Protein AF-A0A259E598-F1 (afdb_monomer)

Nearest PDB structures (foldseek):
  7zc6-assembly1_A  TM=2.783E-01  e=5.294E+00  Clostridium tetanomorphum

Mean predicted aligned error: 8.61 Å

pLDDT: mean 82.18, std 19.39, range [32.94, 98.12]

Solvent-accessible surface area (backbone atoms only — not comparable to full-atom values): 8557 Å² total; per-residue (Å²): 136,84,76,88,67,79,48,36,56,55,50,35,39,77,70,67,75,40,53,71,67,38,49,50,39,35,54,53,54,28,55,48,52,53,46,55,53,47,52,52,51,46,51,69,58,39,77,78,47,92,80,84,88,77,90,65,62,72,70,55,48,54,54,52,51,56,47,52,23,50,50,52,12,48,55,50,47,64,67,46,37,58,67,76,35,72,77,47,64,66,64,56,45,45,36,36,47,62,67,40,40,43,67,74,57,47,23,64,77,70,74,41,56,64,71,56,55,52,46,46,43,48,58,54,32,68,47,42,61,59,34,38,52,53,22,46,57,51,53,50,51,54,49,52,53,54,58,57,65,75,74,114

Secondary structure (DSSP, 8-state):
----PPPHHHHHHHTTSS-HHHHHHHHHHHHHHHHHHHHHHHHHHHTTS--------HHHHHHHHHHHHHHHHHHHHHHHHHHHTTT--HHHHHHHHTS---HHHHHHHTT--HHHHHHHHHHHHHHHHHHHHHHHHHHHHHHHHHHHHTT-

Foldseek 3Di:
DDDPPPFQLSVCPVVVLADPLLSVLLQLLLVLVVVVVVVVVVVVVCVVPDDDDDDDDDVVVVVVLLSQLSNQLNVVLLVCLCVLLVNQDPVLLCCCRNVSDHLVVSCVVRVHDSVSSSSSSRSSSVCSVVSSVVSNVVSVVVVVVVVVVVVD

Radius of gyration: 18.37 Å; Cα contacts (8 Å, |Δi|>4): 110; chains: 1; bounding box: 44×38×52 Å

Structure (mmCIF, N/CA/C/O backbone):
data_AF-A0A259E598-F1
#
_entry.id   AF-A0A259E598-F1
#
loop_
_atom_site.group_PDB
_atom_site.id
_atom_site.type_symbol
_atom_site.label_atom_id
_atom_site.label_alt_id
_atom_site.label_comp_id
_atom_site.label_asym_id
_atom_site.label_entity_id
_atom_site.label_seq_id
_atom_site.pdbx_PDB_ins_code
_atom_site.Cartn_x
_atom_site.Cartn_y
_atom_site.Cartn_z
_atom_site.occupancy
_atom_site.B_iso_or_equiv
_atom_site.auth_seq_id
_atom_site.auth_comp_id
_atom_site.auth_asym_id
_atom_site.auth_atom_id
_atom_site.pdbx_PDB_model_num
ATOM 1 N N . MET A 1 1 ? -4.947 -26.530 2.147 1.00 36.28 1 MET A N 1
ATOM 2 C CA . MET A 1 1 ? -6.182 -25.872 1.657 1.00 36.28 1 MET A CA 1
ATOM 3 C C . MET A 1 1 ? -6.673 -24.888 2.714 1.00 36.28 1 MET A C 1
ATOM 5 O O . MET A 1 1 ? -7.163 -25.315 3.750 1.00 36.28 1 MET A O 1
ATOM 9 N N . ARG A 1 2 ? -6.465 -23.581 2.510 1.00 39.91 2 ARG A N 1
ATOM 10 C CA . ARG A 1 2 ? -6.867 -22.524 3.456 1.00 39.91 2 ARG A CA 1
ATOM 11 C C . ARG A 1 2 ? -8.311 -22.131 3.127 1.00 39.91 2 ARG A C 1
ATOM 13 O O . ARG A 1 2 ? -8.575 -21.611 2.049 1.00 39.91 2 ARG A O 1
ATOM 20 N N . GLY A 1 3 ? -9.253 -22.497 3.997 1.00 32.94 3 GLY A N 1
ATOM 21 C CA . GLY A 1 3 ? -10.685 -22.266 3.789 1.0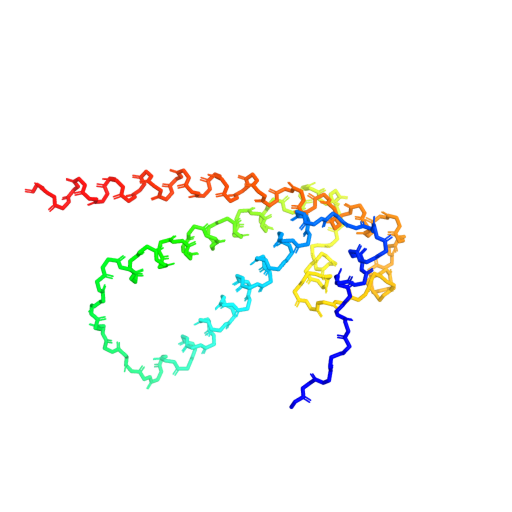0 32.94 3 GLY A CA 1
ATOM 22 C C . GLY A 1 3 ? -10.998 -20.786 3.553 1.00 32.94 3 GLY A C 1
ATOM 23 O O . GLY A 1 3 ? -10.470 -19.927 4.256 1.00 32.94 3 GLY A O 1
ATOM 24 N N . LYS A 1 4 ? -11.859 -20.523 2.561 1.00 39.47 4 LYS A N 1
ATOM 25 C CA . LYS A 1 4 ? -12.354 -19.219 2.082 1.00 39.47 4 LYS A CA 1
ATOM 26 C C . LYS A 1 4 ? -13.083 -18.405 3.170 1.00 39.47 4 LYS A C 1
ATOM 28 O O . LYS A 1 4 ? -14.270 -18.112 3.050 1.00 39.47 4 LYS A O 1
ATOM 33 N N . ARG A 1 5 ? -12.404 -18.003 4.245 1.00 44.59 5 ARG A N 1
ATOM 34 C CA . ARG A 1 5 ? -12.806 -16.793 4.971 1.00 44.59 5 ARG A CA 1
ATOM 35 C C . ARG A 1 5 ? -12.498 -15.627 4.038 1.00 44.59 5 ARG A C 1
ATOM 37 O O . ARG A 1 5 ? -11.352 -15.479 3.629 1.00 44.59 5 ARG A O 1
ATOM 44 N N . GLN A 1 6 ? -13.514 -14.847 3.668 1.00 61.78 6 GLN A N 1
ATOM 45 C CA . GLN A 1 6 ? -13.295 -13.584 2.963 1.00 61.78 6 GLN A CA 1
ATOM 46 C C . GLN A 1 6 ? -12.278 -12.751 3.750 1.00 61.78 6 GLN A C 1
ATOM 48 O O . GLN A 1 6 ? -12.430 -12.578 4.967 1.00 61.78 6 GLN A O 1
ATOM 53 N N . GLY A 1 7 ? -11.249 -12.277 3.048 1.00 81.62 7 GLY A N 1
ATOM 54 C CA . GLY A 1 7 ? -10.184 -11.467 3.624 1.00 81.62 7 GLY A CA 1
ATOM 55 C C . GLY A 1 7 ? -10.704 -10.216 4.332 1.00 81.62 7 GLY A C 1
ATOM 56 O O . GLY A 1 7 ? -11.849 -9.793 4.131 1.00 81.62 7 GLY A O 1
ATOM 57 N N . ALA A 1 8 ? -9.904 -9.627 5.217 1.00 88.81 8 ALA A N 1
ATOM 58 C CA . ALA A 1 8 ? -10.268 -8.378 5.883 1.00 88.81 8 ALA A CA 1
ATOM 59 C C . ALA A 1 8 ? -10.538 -7.251 4.873 1.00 88.81 8 ALA A C 1
ATOM 61 O O . ALA A 1 8 ? -11.543 -6.552 5.019 1.00 88.81 8 ALA A O 1
ATOM 62 N N . LEU A 1 9 ? -9.723 -7.137 3.821 1.00 90.94 9 LEU A N 1
ATOM 63 C CA . LEU A 1 9 ? -9.920 -6.169 2.735 1.00 90.94 9 LEU A CA 1
ATOM 64 C C . LEU A 1 9 ? -11.225 -6.410 1.965 1.00 90.94 9 LEU A C 1
ATOM 66 O O . LEU A 1 9 ? -11.989 -5.475 1.733 1.00 90.94 9 LEU A O 1
ATOM 70 N N . ALA A 1 10 ? -11.544 -7.669 1.652 1.00 90.00 10 ALA A N 1
ATOM 71 C CA . ALA A 1 10 ? -12.792 -8.020 0.971 1.00 90.00 10 ALA A CA 1
ATOM 72 C C . ALA A 1 10 ? -14.029 -7.627 1.799 1.00 90.00 10 ALA A C 1
ATOM 74 O O . ALA A 1 10 ? -15.021 -7.145 1.255 1.00 90.00 10 ALA A O 1
ATOM 75 N N . ARG A 1 11 ? -13.961 -7.771 3.129 1.00 91.38 11 ARG A N 1
ATOM 76 C CA . ARG A 1 11 ? -15.028 -7.319 4.038 1.00 91.38 11 ARG A CA 1
ATOM 77 C C . ARG A 1 11 ? -15.107 -5.797 4.138 1.00 91.38 11 ARG A C 1
ATOM 79 O O . ARG A 1 11 ? -16.205 -5.257 4.255 1.00 91.38 11 ARG A O 1
ATOM 86 N N . LEU A 1 12 ? -13.973 -5.096 4.081 1.00 92.00 12 LEU A N 1
ATOM 87 C CA . LEU A 1 12 ? -13.968 -3.633 4.024 1.00 92.00 12 LEU A CA 1
ATOM 88 C C . LEU A 1 12 ? -14.646 -3.137 2.747 1.00 92.00 12 LEU A C 1
ATOM 90 O O . LEU A 1 12 ? -15.530 -2.290 2.847 1.00 92.00 12 LEU A O 1
ATOM 94 N N . TYR A 1 13 ? -14.332 -3.728 1.595 1.00 94.31 13 TYR A N 1
ATOM 95 C CA . TYR A 1 13 ? -15.009 -3.423 0.335 1.00 94.31 13 TYR A CA 1
ATOM 96 C C . TYR A 1 13 ? -16.509 -3.739 0.395 1.00 94.31 13 TYR A C 1
ATOM 98 O O . TYR A 1 13 ? -17.332 -2.871 0.119 1.00 94.31 13 TYR A O 1
ATOM 106 N N . ALA A 1 14 ? -16.886 -4.935 0.859 1.00 93.75 14 ALA A N 1
ATOM 107 C CA . ALA A 1 14 ? -18.292 -5.333 0.970 1.00 93.75 14 ALA A CA 1
ATOM 108 C C . ALA A 1 14 ? -19.114 -4.418 1.899 1.00 93.75 14 ALA A C 1
ATOM 110 O O . ALA A 1 14 ? -20.319 -4.278 1.720 1.00 93.75 14 ALA A O 1
ATOM 111 N N . SER A 1 15 ? -18.470 -3.785 2.885 1.00 92.94 15 SER A N 1
ATOM 112 C CA . SER A 1 15 ? -19.107 -2.804 3.776 1.00 92.94 15 SER A CA 1
ATOM 113 C C . SER A 1 15 ? -19.089 -1.361 3.251 1.00 92.94 15 SER A C 1
ATOM 115 O O . SER A 1 15 ? -19.579 -0.470 3.943 1.00 92.94 15 SER A O 1
ATOM 117 N N . GLY A 1 16 ? -18.507 -1.109 2.073 1.00 93.38 16 GLY A N 1
ATOM 118 C CA . GLY A 1 16 ? -18.330 0.231 1.502 1.00 93.38 16 GLY A CA 1
ATOM 119 C C . GLY A 1 16 ? -17.279 1.085 2.219 1.00 93.38 16 GLY A C 1
ATOM 120 O O . GLY A 1 16 ? -17.270 2.303 2.078 1.00 93.38 16 GLY A O 1
ATOM 121 N N . ALA A 1 17 ? -16.408 0.472 3.027 1.00 92.69 17 ALA A N 1
ATOM 122 C CA . ALA A 1 17 ? -15.363 1.184 3.759 1.00 92.69 17 ALA A CA 1
ATOM 123 C C . ALA A 1 17 ? -14.154 1.554 2.888 1.00 92.69 17 ALA A C 1
ATOM 125 O O . ALA A 1 17 ? -13.395 2.434 3.285 1.00 92.69 17 ALA A O 1
ATOM 126 N N . ILE A 1 18 ? -13.977 0.858 1.762 1.00 95.44 18 ILE A N 1
ATOM 127 C CA . ILE A 1 18 ? -12.999 1.155 0.712 1.00 95.44 18 ILE A CA 1
ATOM 128 C C . ILE A 1 18 ? -13.672 1.004 -0.657 1.00 95.44 18 ILE A C 1
ATOM 130 O O . ILE A 1 18 ? -14.613 0.214 -0.792 1.00 95.44 18 ILE A O 1
ATOM 134 N N . SER A 1 19 ? -13.200 1.746 -1.658 1.00 97.31 19 SER A N 1
ATOM 135 C CA . SER A 1 19 ? -13.687 1.653 -3.039 1.00 97.31 19 SER A CA 1
ATOM 136 C C . SER A 1 19 ? -13.120 0.431 -3.781 1.00 97.31 19 SER A C 1
ATOM 138 O O . SER A 1 19 ? -12.259 -0.288 -3.264 1.00 97.31 19 SER A O 1
ATOM 140 N N . ILE A 1 20 ? -13.603 0.176 -5.002 1.00 95.75 20 ILE A N 1
ATOM 141 C CA . ILE A 1 20 ? -13.071 -0.905 -5.846 1.00 95.75 20 ILE A CA 1
ATOM 142 C C . ILE A 1 20 ? -11.648 -0.592 -6.326 1.00 95.75 20 ILE A C 1
ATOM 144 O O . ILE A 1 20 ? -10.810 -1.487 -6.382 1.00 95.75 20 ILE A O 1
ATOM 148 N N . GLU A 1 21 ? -11.351 0.678 -6.594 1.00 97.12 21 GLU A N 1
ATOM 149 C CA . GLU A 1 21 ? -10.023 1.167 -6.967 1.00 97.12 21 GLU A CA 1
ATOM 150 C C . GLU A 1 21 ? -9.039 0.966 -5.812 1.00 97.12 21 GLU A C 1
ATOM 152 O O . GLU A 1 21 ? -7.951 0.428 -6.007 1.00 97.12 21 GLU A O 1
ATOM 157 N N . GLN A 1 22 ? -9.457 1.305 -4.588 1.00 97.50 22 GLN A N 1
ATOM 158 C CA . GLN A 1 22 ? -8.671 1.075 -3.376 1.00 97.50 22 GLN A CA 1
ATOM 159 C C . GLN A 1 22 ? -8.445 -0.420 -3.111 1.00 97.50 22 GLN A C 1
ATOM 161 O O . GLN A 1 22 ? -7.346 -0.817 -2.725 1.00 97.50 22 GLN A O 1
ATOM 166 N N . LEU A 1 23 ? -9.453 -1.271 -3.341 1.00 96.38 23 LEU A N 1
ATOM 167 C CA . LEU A 1 23 ? -9.280 -2.722 -3.255 1.00 96.38 23 LEU A CA 1
ATOM 168 C C . LEU A 1 23 ? -8.279 -3.228 -4.306 1.00 96.38 23 LEU A C 1
ATOM 170 O O . LEU A 1 23 ? -7.417 -4.038 -3.974 1.00 96.38 23 LEU A O 1
ATOM 174 N N . GLY A 1 24 ? -8.365 -2.739 -5.545 1.00 94.75 24 GLY A N 1
ATOM 175 C CA . GLY A 1 24 ? -7.417 -3.059 -6.613 1.00 94.75 24 GLY A CA 1
ATOM 176 C C . GLY A 1 24 ? -5.983 -2.680 -6.244 1.00 94.75 24 GLY A C 1
ATOM 177 O O . GLY A 1 24 ? -5.094 -3.526 -6.314 1.00 94.75 24 GLY A O 1
ATOM 178 N N . ALA A 1 25 ? -5.780 -1.455 -5.750 1.00 96.75 25 ALA A N 1
ATOM 179 C CA . ALA A 1 25 ? -4.488 -0.985 -5.256 1.00 96.75 25 ALA A CA 1
ATOM 180 C C . ALA A 1 25 ? -3.946 -1.873 -4.125 1.00 96.75 25 ALA A C 1
ATOM 182 O O . ALA A 1 25 ? -2.779 -2.257 -4.139 1.00 96.75 25 ALA A O 1
ATOM 183 N N . ALA A 1 26 ? -4.796 -2.260 -3.168 1.00 96.50 26 ALA A N 1
ATOM 184 C CA . ALA A 1 26 ? -4.388 -3.120 -2.061 1.00 96.50 26 ALA A CA 1
ATOM 185 C C . ALA A 1 26 ? -3.906 -4.497 -2.548 1.00 96.50 26 ALA A C 1
ATOM 187 O O . ALA A 1 26 ? -2.874 -4.986 -2.088 1.00 96.50 26 ALA A O 1
ATOM 188 N N . LEU A 1 27 ? -4.629 -5.109 -3.492 1.00 95.06 27 LEU A N 1
ATOM 189 C CA . LEU A 1 27 ? -4.262 -6.402 -4.074 1.00 95.06 27 LEU A CA 1
ATOM 190 C C . LEU A 1 27 ? -2.967 -6.316 -4.888 1.00 95.06 27 LEU A C 1
ATOM 192 O O . LEU A 1 27 ? -2.128 -7.211 -4.794 1.00 95.06 27 LEU A O 1
ATOM 196 N N . GLU A 1 28 ? -2.782 -5.239 -5.652 1.00 95.12 28 GLU A N 1
ATOM 197 C CA . GLU A 1 28 ? -1.560 -5.016 -6.423 1.00 95.12 28 GLU A CA 1
ATOM 198 C C . GLU A 1 28 ? -0.344 -4.839 -5.504 1.00 95.12 28 GLU A C 1
ATOM 200 O O . GLU A 1 28 ? 0.660 -5.530 -5.679 1.00 95.12 28 GLU A O 1
ATOM 205 N N . ILE A 1 29 ? -0.454 -3.999 -4.468 1.00 95.50 29 ILE A N 1
ATOM 206 C CA . ILE A 1 29 ? 0.607 -3.801 -3.469 1.00 95.50 29 ILE A CA 1
ATOM 207 C C . ILE A 1 29 ? 0.942 -5.122 -2.769 1.00 95.50 29 ILE A C 1
ATOM 209 O O . ILE A 1 29 ? 2.118 -5.467 -2.647 1.00 95.50 29 ILE A O 1
ATOM 213 N N . ALA A 1 30 ? -0.067 -5.881 -2.327 1.00 94.06 30 ALA A N 1
ATOM 214 C CA . ALA A 1 30 ? 0.149 -7.167 -1.667 1.00 94.06 30 ALA A CA 1
ATOM 215 C C . ALA A 1 30 ? 0.906 -8.152 -2.577 1.00 94.06 30 ALA A C 1
ATOM 217 O O . ALA A 1 30 ? 1.873 -8.771 -2.134 1.00 94.06 30 ALA A O 1
ATOM 218 N N . ALA A 1 31 ? 0.540 -8.226 -3.861 1.00 91.50 31 ALA A N 1
ATOM 219 C CA . ALA A 1 31 ? 1.215 -9.074 -4.842 1.00 91.50 31 ALA A CA 1
ATOM 220 C C . ALA A 1 31 ? 2.666 -8.639 -5.119 1.00 91.50 31 ALA A C 1
ATOM 222 O O . ALA A 1 31 ? 3.524 -9.476 -5.404 1.00 91.50 31 ALA A O 1
ATOM 223 N N . VAL A 1 32 ? 2.973 -7.339 -5.059 1.00 93.25 32 VAL A N 1
ATOM 224 C CA . VAL A 1 32 ? 4.357 -6.845 -5.166 1.00 93.25 32 VAL A CA 1
ATOM 225 C C . VAL A 1 32 ? 5.174 -7.253 -3.945 1.00 93.25 32 VAL A C 1
ATOM 227 O O . VAL A 1 32 ? 6.280 -7.764 -4.101 1.00 93.25 32 VAL A O 1
ATOM 230 N N . VAL A 1 33 ? 4.625 -7.087 -2.739 1.00 90.81 33 VAL A N 1
ATOM 231 C CA . VAL A 1 33 ? 5.316 -7.447 -1.492 1.00 90.81 33 VAL A CA 1
ATOM 232 C C . VAL A 1 33 ? 5.586 -8.944 -1.404 1.00 90.81 33 VAL A C 1
ATOM 234 O O . VAL A 1 33 ? 6.698 -9.335 -1.052 1.00 90.81 33 VAL A O 1
ATOM 237 N N . GLU A 1 34 ? 4.598 -9.776 -1.742 1.00 88.19 34 GLU A N 1
ATOM 238 C CA . GLU A 1 34 ? 4.758 -11.232 -1.772 1.00 88.19 34 GLU A CA 1
ATOM 239 C C . GLU A 1 34 ? 5.906 -11.639 -2.699 1.00 88.19 34 GLU A C 1
ATOM 241 O O . GLU A 1 34 ? 6.760 -12.431 -2.303 1.00 88.19 34 GLU A O 1
ATOM 246 N N . ARG A 1 35 ? 5.986 -11.028 -3.887 1.00 86.19 35 ARG A N 1
ATOM 247 C CA . ARG A 1 35 ? 7.047 -11.320 -4.854 1.00 86.19 35 ARG A CA 1
ATOM 248 C C . ARG A 1 35 ? 8.422 -10.842 -4.399 1.00 86.19 35 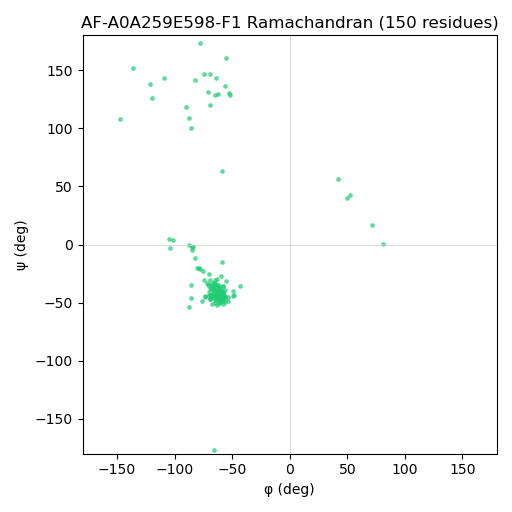ARG A C 1
ATOM 250 O O . ARG A 1 35 ? 9.382 -11.594 -4.486 1.00 86.19 35 ARG A O 1
ATOM 257 N N . ILE A 1 36 ? 8.535 -9.625 -3.862 1.00 85.56 36 ILE A N 1
ATOM 258 C CA . ILE A 1 36 ? 9.808 -9.148 -3.293 1.00 85.56 36 ILE A CA 1
ATOM 259 C C . ILE A 1 36 ? 10.266 -10.106 -2.180 1.00 85.56 36 ILE A C 1
ATOM 261 O O . ILE A 1 36 ? 11.440 -10.468 -2.111 1.00 85.56 36 ILE A O 1
ATOM 265 N N . GLY A 1 37 ? 9.339 -10.566 -1.333 1.00 78.69 37 GLY A N 1
ATOM 266 C CA . GLY A 1 37 ? 9.617 -11.567 -0.304 1.00 78.69 37 GLY A CA 1
ATOM 267 C C . GLY A 1 37 ? 10.058 -12.918 -0.878 1.00 78.69 37 GLY A C 1
ATOM 268 O O . GLY A 1 37 ? 11.023 -13.505 -0.376 1.00 78.69 37 GLY A O 1
ATOM 269 N N . SER A 1 38 ? 9.406 -13.402 -1.942 1.00 72.94 38 SER A N 1
ATOM 270 C CA . SER A 1 38 ? 9.797 -14.644 -2.615 1.00 72.94 38 SER A CA 1
ATOM 271 C C . SER A 1 38 ? 11.155 -14.523 -3.291 1.00 72.94 38 SER A C 1
ATOM 273 O O . SER A 1 38 ? 11.960 -15.429 -3.145 1.00 72.94 38 SER A O 1
ATOM 275 N N . ASP A 1 39 ? 11.457 -13.408 -3.953 1.00 64.75 39 ASP A N 1
ATOM 276 C CA . ASP A 1 39 ? 12.728 -13.185 -4.648 1.00 64.75 39 ASP A CA 1
ATOM 277 C C . ASP A 1 39 ? 13.894 -13.062 -3.675 1.00 64.75 39 ASP A C 1
ATOM 279 O O . ASP A 1 39 ? 14.972 -13.591 -3.934 1.00 64.75 39 ASP A O 1
ATOM 283 N N . VAL A 1 40 ? 13.694 -12.408 -2.527 1.00 58.66 40 VAL A N 1
ATOM 284 C CA . VAL A 1 40 ? 14.692 -12.396 -1.449 1.00 58.66 40 VAL A CA 1
ATOM 285 C C . VAL A 1 40 ? 14.899 -13.810 -0.917 1.00 58.66 40 VAL A C 1
ATOM 287 O O . VAL A 1 40 ? 16.042 -14.235 -0.781 1.00 58.66 40 VAL A O 1
ATOM 290 N N . THR A 1 41 ? 13.820 -14.566 -0.694 1.00 52.09 41 THR A N 1
ATOM 291 C CA . THR A 1 41 ? 13.903 -15.962 -0.238 1.00 52.09 41 THR A CA 1
ATOM 292 C C . THR A 1 41 ? 14.637 -16.837 -1.260 1.00 52.09 41 THR A C 1
ATOM 294 O O . THR A 1 41 ? 15.570 -17.555 -0.905 1.00 52.09 41 THR A O 1
ATOM 297 N N . VAL A 1 42 ? 14.299 -16.726 -2.546 1.00 55.22 42 VAL A N 1
ATOM 298 C CA . VAL A 1 42 ? 14.974 -17.431 -3.639 1.00 55.22 42 VAL A CA 1
ATOM 299 C C . VAL A 1 42 ? 16.427 -16.996 -3.722 1.00 55.22 42 VAL A C 1
ATOM 301 O O . VAL A 1 42 ? 17.270 -17.866 -3.741 1.00 55.22 42 VAL A O 1
ATOM 304 N N . ARG A 1 43 ? 16.777 -15.705 -3.670 1.00 43.62 43 ARG A N 1
ATOM 305 C CA . ARG A 1 43 ? 18.183 -15.254 -3.665 1.00 43.62 43 ARG A CA 1
ATOM 306 C C . ARG A 1 43 ? 18.962 -15.787 -2.464 1.00 43.62 43 ARG A C 1
ATOM 308 O O . ARG A 1 43 ? 20.104 -16.198 -2.635 1.00 43.62 43 ARG A O 1
ATOM 315 N N . THR A 1 44 ? 18.356 -15.834 -1.275 1.00 47.44 44 THR A N 1
ATOM 316 C CA . THR A 1 44 ? 18.993 -16.450 -0.099 1.00 47.44 44 THR A CA 1
ATOM 317 C C . THR A 1 44 ? 19.218 -17.952 -0.266 1.00 47.44 44 THR A C 1
ATOM 319 O O . THR A 1 44 ? 20.206 -18.463 0.245 1.00 47.44 44 THR A O 1
ATOM 322 N N . VAL A 1 45 ? 18.359 -18.643 -1.022 1.00 46.09 45 VAL A N 1
ATOM 323 C CA . VAL A 1 45 ? 18.474 -20.082 -1.325 1.00 46.09 45 VAL A CA 1
ATOM 324 C C . VAL A 1 45 ? 19.382 -20.346 -2.546 1.00 46.09 45 VAL A C 1
ATOM 326 O O . VAL A 1 45 ? 20.142 -21.305 -2.568 1.00 46.09 45 VAL A O 1
ATOM 329 N N . SER A 1 46 ? 19.373 -19.469 -3.552 1.00 45.81 46 SER A N 1
ATOM 330 C CA . SER A 1 46 ? 20.128 -19.540 -4.812 1.00 45.81 46 SER A CA 1
ATOM 331 C C . SER A 1 46 ? 21.568 -19.051 -4.686 1.00 45.81 46 SER A C 1
ATOM 333 O O . SER A 1 46 ? 22.372 -19.330 -5.572 1.00 45.81 46 SER A O 1
ATOM 335 N N . LEU A 1 47 ? 21.948 -18.405 -3.578 1.00 46.38 47 LEU A N 1
ATOM 336 C CA . LEU A 1 47 ? 23.363 -18.248 -3.221 1.00 46.38 47 LEU A CA 1
ATOM 337 C C . LEU A 1 47 ? 24.080 -19.610 -3.061 1.00 46.38 47 LEU A C 1
ATOM 339 O O . LEU A 1 47 ? 25.305 -19.642 -3.135 1.00 46.38 47 LEU A O 1
ATOM 343 N N . GLU A 1 48 ? 23.347 -20.730 -2.952 1.00 41.44 48 GLU A N 1
ATOM 344 C CA . GLU A 1 48 ? 23.892 -22.097 -3.018 1.00 41.44 48 GLU A CA 1
ATOM 345 C C . GLU A 1 48 ? 23.634 -22.828 -4.350 1.00 41.44 48 GLU A C 1
ATOM 347 O O . GLU A 1 48 ? 24.106 -23.949 -4.540 1.00 41.44 48 GLU A O 1
ATOM 352 N N . THR A 1 49 ? 22.908 -22.260 -5.318 1.00 39.50 49 THR A N 1
ATOM 353 C CA . THR A 1 49 ? 22.584 -22.987 -6.561 1.00 39.50 49 THR A CA 1
ATOM 354 C C . THR A 1 49 ? 22.499 -22.045 -7.759 1.00 39.50 49 THR A C 1
ATOM 356 O O . THR A 1 49 ? 21.560 -21.264 -7.898 1.00 39.50 49 THR A O 1
ATOM 359 N N . ARG A 1 50 ? 23.510 -22.132 -8.638 1.00 46.81 50 ARG A N 1
ATOM 360 C CA . ARG A 1 50 ? 23.604 -21.403 -9.914 1.00 46.81 50 ARG A CA 1
ATOM 361 C C . ARG A 1 50 ? 22.341 -21.615 -10.753 1.00 46.81 50 ARG A C 1
ATOM 363 O O . ARG A 1 50 ? 21.971 -22.761 -10.992 1.00 46.81 50 ARG A O 1
ATOM 370 N N . VAL A 1 51 ? 21.748 -20.534 -11.260 1.00 43.03 51 VAL A N 1
ATOM 371 C CA . VAL A 1 51 ? 20.672 -20.608 -12.258 1.00 43.03 51 VAL A CA 1
ATOM 372 C C . VAL A 1 51 ? 21.089 -19.887 -13.534 1.00 43.03 51 VAL A C 1
ATOM 374 O O . VAL A 1 51 ? 21.522 -18.736 -13.519 1.00 43.03 51 VAL A O 1
ATOM 377 N N . ASP A 1 52 ? 20.970 -20.657 -14.609 1.00 41.84 52 ASP A N 1
ATOM 378 C CA . ASP A 1 52 ? 21.252 -20.383 -16.010 1.00 41.84 52 ASP A CA 1
ATOM 379 C C . ASP A 1 52 ? 20.209 -19.409 -16.591 1.00 41.84 52 ASP A C 1
ATOM 381 O O . ASP A 1 52 ? 19.003 -19.591 -16.398 1.00 41.84 52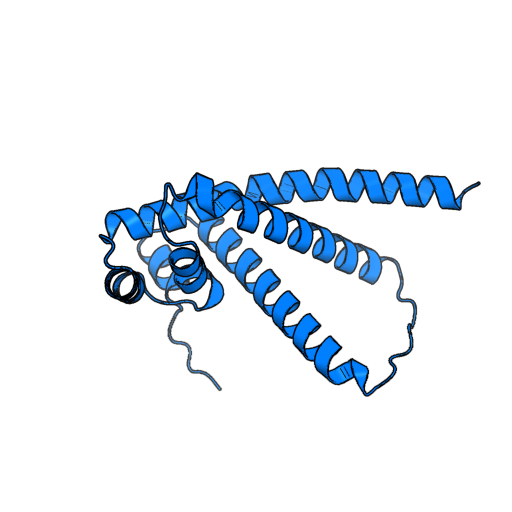 ASP A O 1
ATOM 385 N N . GLN A 1 53 ? 20.653 -18.359 -17.283 1.00 41.62 53 GLN A N 1
ATOM 386 C CA . GLN A 1 53 ? 19.761 -17.383 -17.916 1.00 41.62 53 GLN A CA 1
ATOM 387 C C . GLN A 1 53 ? 19.361 -17.880 -19.309 1.00 41.62 53 GLN A C 1
ATOM 389 O O . GLN A 1 53 ? 20.106 -17.727 -20.272 1.00 41.62 53 GLN A O 1
ATOM 394 N N . SER A 1 54 ? 18.160 -18.447 -19.432 1.00 39.69 54 SER A N 1
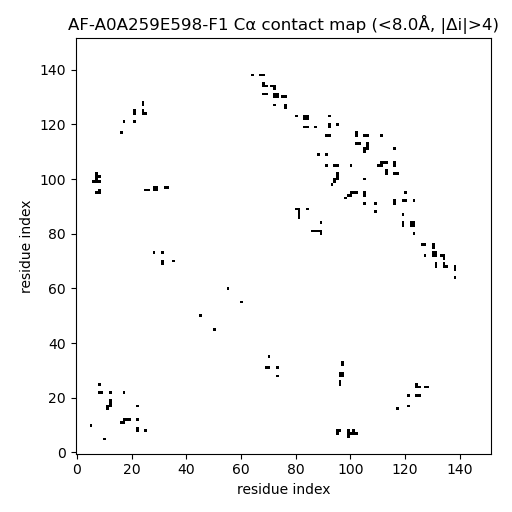ATOM 395 C CA . SER A 1 54 ? 17.536 -18.685 -20.738 1.00 39.69 54 SER A CA 1
ATOM 396 C C . SER A 1 54 ? 16.687 -17.478 -21.143 1.00 39.69 54 SER A C 1
ATOM 398 O O . SER A 1 54 ? 15.733 -17.116 -20.457 1.00 39.69 54 SER A O 1
ATOM 400 N N . MET A 1 55 ? 17.059 -16.851 -22.261 1.00 45.16 55 MET A N 1
ATOM 401 C CA . MET A 1 55 ? 16.340 -15.742 -22.894 1.00 45.16 55 MET A CA 1
ATOM 402 C C . MET A 1 55 ? 14.931 -16.163 -23.337 1.00 45.16 55 MET A C 1
ATOM 404 O O . MET A 1 55 ? 14.772 -17.161 -24.036 1.00 45.16 55 MET A O 1
ATOM 408 N N . CYS A 1 56 ? 13.915 -15.378 -22.968 1.00 42.75 56 CYS A N 1
ATOM 409 C CA . CYS A 1 56 ? 12.522 -15.568 -23.380 1.00 42.75 56 CYS A CA 1
ATOM 410 C C . CYS A 1 56 ? 12.027 -14.311 -24.120 1.00 42.75 56 CYS A C 1
ATOM 412 O O . CYS A 1 56 ? 12.368 -13.199 -23.722 1.00 42.75 56 CYS A O 1
ATOM 414 N N . GLY A 1 57 ? 11.281 -14.506 -25.215 1.00 49.59 57 GLY A N 1
ATOM 415 C CA . GLY A 1 57 ? 10.877 -13.466 -26.174 1.00 49.59 57 GLY A CA 1
ATOM 416 C C . GLY A 1 57 ? 9.922 -12.390 -25.637 1.00 49.59 57 GLY A C 1
ATOM 417 O O . GLY A 1 57 ? 9.553 -12.392 -24.464 1.00 49.59 57 GLY A O 1
ATOM 418 N N . ASP A 1 58 ? 9.502 -11.486 -26.530 1.00 57.50 58 ASP A N 1
ATOM 419 C CA . ASP A 1 58 ? 8.839 -10.195 -26.253 1.00 57.50 58 ASP A CA 1
ATOM 420 C C . ASP A 1 58 ? 7.741 -10.212 -25.171 1.00 57.50 58 ASP A C 1
ATOM 422 O O . ASP A 1 58 ? 7.634 -9.274 -24.383 1.00 57.50 58 ASP A O 1
ATOM 426 N N . GLY A 1 59 ? 6.948 -11.284 -25.065 1.00 59.09 59 GLY A N 1
ATOM 427 C CA . GLY A 1 59 ? 5.928 -11.419 -24.016 1.00 59.09 59 GLY A CA 1
ATOM 428 C C . GLY A 1 59 ? 6.500 -11.466 -22.592 1.00 59.09 59 GLY A C 1
ATOM 429 O O . GLY A 1 59 ? 5.984 -10.793 -21.701 1.00 59.09 59 GLY A O 1
ATOM 430 N N . GLY A 1 60 ? 7.602 -12.195 -22.385 1.00 67.31 60 GLY A N 1
ATOM 431 C CA . GLY A 1 60 ? 8.296 -12.247 -21.095 1.00 67.31 60 GLY A CA 1
ATOM 432 C C . GLY A 1 60 ? 8.990 -10.926 -20.757 1.00 67.31 60 GLY A C 1
ATOM 433 O O . GLY A 1 60 ? 9.056 -10.543 -19.591 1.00 67.31 60 GLY A O 1
ATOM 434 N N . PHE A 1 61 ? 9.437 -10.187 -21.777 1.00 68.31 61 PHE A N 1
ATOM 435 C CA . PHE A 1 61 ? 10.018 -8.858 -21.602 1.00 68.31 61 PHE A CA 1
ATOM 436 C C . PHE A 1 61 ? 8.992 -7.846 -21.068 1.00 68.31 61 PHE A C 1
ATOM 438 O O . PHE A 1 61 ? 9.262 -7.186 -20.066 1.00 68.31 61 PHE A O 1
ATOM 445 N N . PHE A 1 62 ? 7.800 -7.742 -21.670 1.00 71.00 62 PHE A N 1
ATOM 446 C CA . PHE A 1 62 ? 6.775 -6.800 -21.197 1.00 71.00 62 PHE A CA 1
ATOM 447 C C . PHE A 1 62 ? 6.216 -7.165 -19.817 1.00 71.00 62 PHE A C 1
ATOM 449 O O . PHE A 1 62 ? 5.918 -6.271 -19.020 1.00 71.00 62 PHE A O 1
ATOM 456 N N . GLU A 1 63 ? 6.101 -8.458 -19.506 1.00 73.81 63 GLU A N 1
ATOM 457 C CA . GLU A 1 63 ? 5.710 -8.919 -18.172 1.00 73.81 63 GLU A CA 1
ATOM 458 C C . GLU A 1 63 ? 6.765 -8.546 -17.117 1.00 73.81 63 GLU A C 1
ATOM 460 O O . GLU A 1 63 ? 6.420 -7.981 -16.074 1.00 73.81 63 GLU A O 1
ATOM 465 N N . ALA A 1 64 ? 8.050 -8.767 -17.419 1.00 80.00 64 ALA A N 1
ATOM 466 C CA . ALA A 1 64 ? 9.162 -8.355 -16.564 1.00 80.00 64 ALA A CA 1
ATOM 467 C C . ALA A 1 64 ? 9.219 -6.828 -16.392 1.00 80.00 64 ALA A C 1
ATOM 469 O O . ALA A 1 64 ? 9.392 -6.334 -15.280 1.00 80.00 64 ALA A O 1
ATOM 470 N N . LEU A 1 65 ? 8.999 -6.061 -17.461 1.00 83.25 65 LEU A N 1
ATOM 471 C CA . LEU A 1 65 ? 8.987 -4.600 -17.416 1.00 83.25 65 LEU A CA 1
ATOM 472 C C . LEU A 1 65 ? 7.832 -4.060 -16.563 1.00 83.25 65 LEU A C 1
ATOM 474 O O . LEU A 1 65 ? 8.024 -3.181 -15.721 1.00 83.25 65 LEU A O 1
ATOM 478 N N . GLY A 1 66 ? 6.633 -4.624 -16.733 1.00 84.75 66 GLY A N 1
ATOM 479 C CA . GLY A 1 66 ? 5.486 -4.330 -15.877 1.00 84.75 66 GLY A CA 1
ATOM 480 C C . GLY A 1 66 ? 5.774 -4.641 -14.408 1.00 84.75 66 GLY A C 1
ATOM 481 O O . GLY A 1 66 ? 5.343 -3.900 -13.524 1.00 84.75 66 GLY A O 1
ATOM 482 N N . GLN A 1 67 ? 6.547 -5.694 -14.141 1.00 88.06 67 GLN A N 1
ATOM 483 C CA . GLN A 1 67 ? 6.954 -6.051 -12.791 1.00 88.06 67 GLN A CA 1
ATOM 484 C C . GLN A 1 67 ? 7.940 -5.049 -12.179 1.00 88.06 67 GLN A C 1
ATOM 486 O O . GLN A 1 67 ? 7.706 -4.572 -11.067 1.00 88.06 67 GLN A O 1
ATOM 491 N N . VAL A 1 68 ? 8.975 -4.664 -12.925 1.00 88.25 68 VAL A N 1
ATOM 492 C CA . VAL A 1 68 ? 9.950 -3.649 -12.496 1.00 88.25 68 VAL A CA 1
ATOM 493 C C . VAL A 1 68 ? 9.254 -2.327 -12.168 1.00 88.25 68 VAL A C 1
ATOM 495 O O . VAL A 1 68 ? 9.503 -1.747 -11.112 1.00 88.25 68 VAL A O 1
ATOM 498 N N . ARG A 1 69 ? 8.317 -1.875 -13.012 1.00 91.31 69 ARG A N 1
ATOM 499 C CA . ARG A 1 69 ? 7.525 -0.658 -12.752 1.00 91.31 69 ARG A CA 1
ATOM 500 C C . ARG A 1 69 ? 6.790 -0.726 -11.413 1.00 91.31 69 ARG A C 1
ATOM 502 O O . ARG A 1 69 ? 6.844 0.227 -10.639 1.00 91.31 69 ARG A O 1
ATOM 509 N N . ARG A 1 70 ? 6.140 -1.853 -11.107 1.00 93.00 70 ARG A N 1
ATOM 510 C CA . ARG A 1 70 ? 5.428 -2.037 -9.833 1.00 93.00 70 ARG A CA 1
ATOM 511 C C . ARG A 1 70 ? 6.367 -2.073 -8.625 1.00 93.00 70 ARG A C 1
ATOM 513 O O . ARG A 1 70 ? 6.005 -1.562 -7.570 1.00 93.00 70 ARG A O 1
ATOM 520 N N . GLU A 1 71 ? 7.564 -2.640 -8.755 1.00 92.44 71 GLU A N 1
ATOM 521 C CA . GLU A 1 71 ? 8.573 -2.634 -7.683 1.00 92.44 71 GLU A CA 1
ATOM 522 C C . GLU A 1 71 ? 9.112 -1.231 -7.403 1.00 92.44 71 GLU A C 1
ATOM 524 O O . GLU A 1 71 ? 9.180 -0.820 -6.242 1.00 92.44 71 GLU A O 1
ATOM 529 N N . VAL A 1 72 ? 9.428 -0.469 -8.455 1.00 93.12 72 VAL A N 1
ATOM 530 C CA . VAL A 1 72 ? 9.837 0.939 -8.340 1.00 93.12 72 VAL A CA 1
ATOM 531 C C . VAL A 1 72 ? 8.724 1.761 -7.687 1.00 93.12 72 VAL A C 1
ATOM 533 O O . VAL A 1 72 ? 8.980 2.501 -6.732 1.00 93.12 72 VAL A O 1
ATOM 536 N N . ALA A 1 73 ? 7.480 1.584 -8.143 1.00 96.62 73 ALA A N 1
ATOM 537 C CA . ALA A 1 73 ? 6.308 2.227 -7.557 1.00 96.62 73 ALA A CA 1
ATOM 538 C C . ALA A 1 73 ? 6.152 1.878 -6.072 1.00 96.62 73 ALA A C 1
ATOM 540 O O . ALA A 1 73 ? 5.972 2.774 -5.248 1.00 96.62 73 ALA A O 1
ATOM 541 N N . TYR A 1 74 ? 6.290 0.599 -5.706 1.00 96.56 74 TYR A N 1
ATOM 542 C CA . TYR A 1 74 ? 6.233 0.148 -4.315 1.00 96.56 74 TYR A CA 1
ATOM 543 C C . TYR A 1 74 ? 7.329 0.775 -3.459 1.00 96.56 74 TYR A C 1
ATOM 545 O O . TYR A 1 74 ? 7.025 1.272 -2.377 1.00 96.56 74 TYR A O 1
ATOM 553 N N . GLY A 1 75 ? 8.574 0.821 -3.938 1.00 95.19 75 GLY A N 1
ATOM 554 C CA . GLY A 1 75 ? 9.672 1.473 -3.223 1.00 95.19 75 GLY A CA 1
ATOM 555 C C . GLY A 1 75 ? 9.372 2.944 -2.916 1.00 95.19 75 GLY A C 1
ATOM 556 O O . GLY A 1 75 ? 9.536 3.387 -1.777 1.00 95.19 75 GLY A O 1
ATOM 557 N N . ARG A 1 76 ? 8.854 3.685 -3.903 1.00 96.62 76 ARG A N 1
ATOM 558 C CA . ARG A 1 76 ? 8.481 5.105 -3.763 1.00 96.62 76 ARG A CA 1
ATOM 559 C C . ARG A 1 76 ? 7.304 5.320 -2.839 1.00 96.62 76 ARG A C 1
ATOM 561 O O . ARG A 1 76 ? 7.400 6.105 -1.899 1.00 96.62 76 ARG A O 1
ATOM 568 N N . TRP A 1 77 ? 6.224 4.586 -3.077 1.00 97.75 77 TRP A N 1
ATOM 569 C CA . TRP A 1 77 ? 5.044 4.602 -2.228 1.00 97.75 77 TRP A CA 1
ATOM 570 C C . TRP A 1 77 ? 5.436 4.320 -0.777 1.00 97.75 77 TRP A C 1
ATOM 572 O O . TRP A 1 77 ? 5.118 5.094 0.123 1.00 97.75 77 TRP A O 1
ATOM 582 N N . ARG A 1 78 ? 6.241 3.277 -0.543 1.00 96.75 78 ARG A N 1
ATOM 583 C CA . ARG A 1 78 ? 6.697 2.875 0.790 1.00 96.75 78 ARG A CA 1
ATOM 584 C C . ARG A 1 78 ? 7.543 3.941 1.486 1.00 96.75 78 ARG A C 1
ATOM 586 O O . ARG A 1 78 ? 7.452 4.044 2.715 1.00 96.75 78 ARG A O 1
ATOM 593 N N . ALA A 1 79 ? 8.343 4.685 0.724 1.00 96.38 79 ALA A N 1
ATOM 594 C CA . ALA A 1 79 ? 9.160 5.796 1.203 1.00 96.38 79 ALA A CA 1
ATOM 595 C C . ALA A 1 79 ? 8.336 7.060 1.501 1.00 96.38 79 ALA A C 1
ATOM 597 O O . ALA A 1 79 ? 8.695 7.792 2.415 1.00 96.38 79 ALA A O 1
ATOM 598 N N . ALA A 1 80 ? 7.225 7.284 0.793 1.00 96.50 80 ALA A N 1
ATOM 599 C CA . ALA A 1 80 ? 6.320 8.417 1.008 1.00 96.50 80 ALA A CA 1
ATOM 600 C C . ALA A 1 80 ? 5.345 8.213 2.184 1.00 96.50 80 ALA A C 1
ATOM 602 O O . ALA A 1 80 ? 4.807 9.177 2.731 1.00 96.50 80 ALA A O 1
ATOM 603 N N . LEU A 1 81 ? 5.108 6.963 2.603 1.00 96.31 81 LEU A N 1
ATOM 604 C CA . LEU A 1 81 ? 4.164 6.659 3.683 1.00 96.31 81 LEU A CA 1
ATOM 605 C C . LEU A 1 81 ? 4.418 7.430 4.990 1.00 96.31 81 LEU A C 1
ATOM 607 O O . LEU A 1 81 ? 3.445 7.935 5.535 1.00 96.31 81 LEU A O 1
ATOM 611 N N . PRO A 1 82 ? 5.644 7.568 5.530 1.00 95.88 82 PRO A N 1
ATOM 612 C CA . PRO A 1 82 ? 5.861 8.345 6.754 1.00 95.88 82 PRO A CA 1
ATOM 613 C C . PRO A 1 82 ? 5.222 9.746 6.724 1.00 95.88 82 PRO A C 1
ATOM 615 O O . PRO A 1 82 ? 4.596 10.145 7.711 1.00 95.88 82 PRO A O 1
ATOM 618 N N . ASP A 1 83 ? 5.296 10.426 5.577 1.00 94.56 83 ASP A N 1
ATOM 619 C CA . ASP A 1 83 ? 4.730 11.762 5.377 1.00 94.56 83 ASP A CA 1
ATOM 620 C C . ASP A 1 83 ? 3.204 11.708 5.212 1.00 94.56 83 ASP A C 1
ATOM 622 O O . ASP A 1 83 ? 2.474 12.406 5.922 1.00 94.56 83 ASP A O 1
ATOM 626 N N . LEU A 1 84 ? 2.698 10.814 4.351 1.00 93.25 84 LEU A N 1
ATOM 627 C CA . LEU A 1 84 ? 1.256 10.616 4.120 1.00 93.25 84 LEU A CA 1
ATOM 628 C C . LEU A 1 84 ? 0.505 10.242 5.403 1.00 93.25 84 LEU A C 1
ATOM 630 O O . LEU A 1 84 ? -0.642 10.630 5.629 1.00 93.25 84 LEU A O 1
ATOM 634 N N . LEU A 1 85 ? 1.164 9.473 6.265 1.00 94.06 85 LEU A N 1
ATOM 635 C CA . LEU A 1 85 ? 0.563 8.909 7.459 1.00 94.06 85 LEU A CA 1
ATOM 636 C C . LEU A 1 85 ? 0.584 9.860 8.657 1.00 94.06 85 LEU A C 1
ATOM 638 O O . LEU A 1 85 ? 0.028 9.504 9.700 1.00 94.06 85 LEU A O 1
ATOM 642 N N . ALA A 1 86 ? 1.159 11.062 8.525 1.00 90.25 86 ALA A N 1
ATOM 643 C CA . ALA A 1 86 ? 1.235 12.091 9.565 1.00 90.25 86 ALA A CA 1
ATOM 644 C C . ALA A 1 86 ? 1.571 11.496 10.949 1.00 90.25 86 ALA A C 1
ATOM 646 O O . ALA A 1 86 ? 0.790 11.590 11.904 1.00 90.25 86 ALA A O 1
ATOM 647 N N . GLY A 1 87 ? 2.702 10.787 11.012 1.00 88.94 87 GLY A N 1
ATOM 648 C CA . GLY A 1 87 ? 3.239 10.174 12.230 1.00 88.94 87 GLY A CA 1
ATOM 649 C C . GLY A 1 87 ? 2.619 8.833 12.636 1.00 88.94 87 GLY A C 1
ATOM 650 O O . GLY A 1 87 ? 3.022 8.270 13.654 1.00 88.94 87 GLY A O 1
ATOM 651 N N . ALA A 1 88 ? 1.654 8.290 11.884 1.00 93.50 88 ALA A N 1
ATOM 652 C CA . ALA A 1 88 ? 1.163 6.941 12.157 1.00 93.50 88 ALA A CA 1
ATOM 653 C C . ALA A 1 88 ? 2.181 5.867 11.713 1.00 93.50 88 ALA A C 1
ATOM 655 O O . ALA A 1 88 ? 2.875 6.050 10.709 1.00 93.50 88 ALA A O 1
ATOM 656 N N . PRO A 1 89 ? 2.268 4.723 12.419 1.00 95.06 89 PRO A N 1
ATOM 657 C CA . PRO A 1 89 ? 3.229 3.679 12.085 1.00 95.06 89 PRO A CA 1
ATOM 658 C C . PRO A 1 89 ? 2.939 3.071 10.716 1.00 95.06 89 PRO A C 1
ATOM 660 O O . PRO A 1 89 ? 1.838 2.574 10.475 1.00 95.06 89 PRO A O 1
ATOM 663 N N . VAL A 1 90 ? 3.945 3.001 9.842 1.00 95.81 90 VAL A N 1
ATOM 664 C CA . VAL A 1 90 ? 3.748 2.386 8.521 1.00 95.81 90 VAL A CA 1
ATOM 665 C C . VAL A 1 90 ? 3.392 0.896 8.618 1.00 95.81 90 VAL A C 1
ATOM 667 O O . VAL A 1 90 ? 2.632 0.375 7.803 1.00 95.81 90 VAL A O 1
ATOM 670 N N . ALA A 1 91 ? 3.869 0.219 9.667 1.00 95.56 91 ALA A N 1
ATOM 671 C CA . ALA A 1 91 ? 3.499 -1.162 9.963 1.00 95.56 91 ALA A CA 1
ATOM 672 C C . ALA A 1 91 ? 1.976 -1.355 10.090 1.00 95.56 91 ALA A C 1
ATOM 674 O O . ALA A 1 91 ? 1.472 -2.405 9.709 1.00 95.56 91 ALA A O 1
ATOM 675 N N . ALA A 1 92 ? 1.229 -0.347 10.558 1.00 96.19 92 ALA A N 1
ATOM 676 C CA . ALA A 1 92 ? -0.226 -0.435 10.655 1.00 96.19 92 ALA A CA 1
ATOM 677 C C . ALA A 1 92 ? -0.888 -0.593 9.276 1.00 96.19 92 ALA A C 1
ATOM 679 O O . ALA A 1 92 ? -1.823 -1.374 9.135 1.00 96.19 92 ALA A O 1
ATOM 680 N N . VAL A 1 93 ? -0.392 0.114 8.255 1.00 96.44 93 VAL A N 1
ATOM 681 C CA . VAL A 1 93 ? -0.903 0.010 6.878 1.00 96.44 93 VAL A CA 1
ATOM 682 C C . VAL A 1 93 ? -0.512 -1.325 6.254 1.00 96.44 93 VAL A C 1
ATOM 684 O O . VAL A 1 93 ? -1.357 -1.997 5.670 1.00 96.44 93 VAL A O 1
ATOM 687 N N . LEU A 1 94 ? 0.741 -1.753 6.426 1.00 95.50 94 LEU A N 1
ATOM 688 C CA . LEU A 1 94 ? 1.196 -3.035 5.883 1.00 95.50 94 LEU A CA 1
ATOM 689 C C . LEU A 1 94 ? 0.453 -4.229 6.491 1.00 95.50 94 LEU A C 1
ATOM 691 O O . LEU A 1 94 ? 0.123 -5.157 5.766 1.00 95.50 94 LEU A O 1
ATOM 695 N N . GLN A 1 95 ? 0.113 -4.187 7.781 1.00 95.31 95 GLN A N 1
ATOM 696 C CA . GLN A 1 95 ? -0.711 -5.226 8.408 1.00 95.31 95 GLN A CA 1
ATOM 697 C C . GLN A 1 95 ? -2.102 -5.330 7.766 1.00 95.31 95 GLN A C 1
ATOM 699 O O . GLN A 1 95 ? -2.627 -6.425 7.588 1.00 95.31 95 GLN A O 1
ATOM 704 N N . LEU A 1 96 ? -2.711 -4.199 7.394 1.00 95.69 96 LEU A N 1
ATOM 705 C CA . LEU A 1 96 ? -4.020 -4.188 6.730 1.00 95.69 96 LEU A CA 1
ATOM 706 C C . LEU A 1 96 ? -3.939 -4.726 5.298 1.00 95.69 96 LEU A C 1
ATOM 708 O O . LEU A 1 96 ? -4.843 -5.436 4.873 1.00 95.69 96 LEU A O 1
ATOM 712 N N . ILE A 1 97 ? -2.888 -4.354 4.560 1.00 95.00 97 ILE A N 1
ATOM 713 C CA . ILE A 1 97 ? -2.768 -4.638 3.124 1.00 95.00 97 ILE A CA 1
ATOM 714 C C . ILE A 1 97 ? -2.131 -6.007 2.870 1.00 95.00 97 ILE A C 1
ATOM 716 O O . ILE A 1 97 ? -2.695 -6.830 2.161 1.00 95.00 97 ILE A O 1
ATOM 720 N N . VAL A 1 98 ? -0.954 -6.246 3.449 1.00 91.00 98 VAL A N 1
ATOM 721 C CA . VAL A 1 98 ? -0.109 -7.418 3.170 1.00 91.00 98 VAL A CA 1
ATOM 722 C C . VAL A 1 98 ? -0.514 -8.607 4.032 1.00 91.00 98 VAL A C 1
ATOM 724 O O . VAL A 1 98 ? -0.644 -9.721 3.537 1.00 91.00 98 VAL A O 1
ATOM 727 N N . GLU A 1 99 ? -0.728 -8.382 5.328 1.00 90.88 99 GLU A N 1
ATOM 728 C CA . GLU A 1 99 ? -1.101 -9.460 6.255 1.00 90.88 99 GLU A CA 1
ATOM 729 C C . GLU A 1 99 ? -2.620 -9.724 6.269 1.00 90.88 99 GLU A C 1
ATOM 731 O O . GLU A 1 99 ? -3.079 -10.653 6.938 1.00 90.88 99 GLU A O 1
ATOM 736 N N . ASP A 1 100 ? -3.399 -8.911 5.542 1.00 91.69 100 ASP A N 1
ATOM 737 C CA . ASP A 1 100 ? -4.866 -8.951 5.472 1.00 91.69 100 ASP A CA 1
ATOM 738 C C . ASP A 1 100 ? -5.526 -8.991 6.869 1.00 91.69 100 ASP A C 1
ATOM 740 O 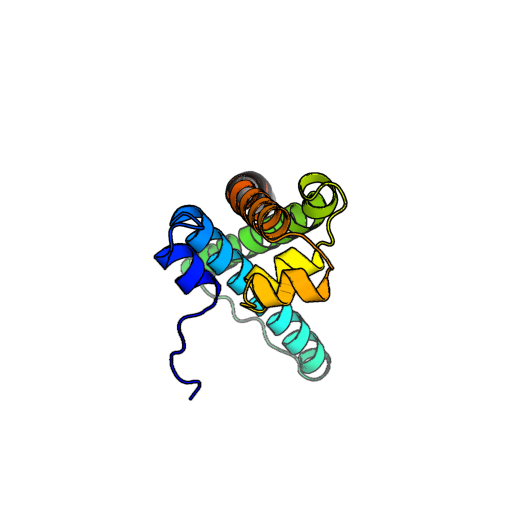O . ASP A 1 100 ? -6.494 -9.710 7.152 1.00 91.69 100 ASP A O 1
ATOM 744 N N . VAL A 1 101 ? -4.964 -8.208 7.795 1.00 93.06 101 VAL A N 1
ATOM 745 C CA . VAL A 1 101 ? -5.426 -8.114 9.179 1.00 93.06 101 VAL A CA 1
ATOM 746 C C . VAL A 1 101 ? -6.606 -7.145 9.277 1.00 93.06 101 VAL A C 1
ATOM 748 O O . VAL A 1 101 ? -6.656 -6.093 8.649 1.00 93.06 101 VAL A O 1
ATOM 751 N N . GLY A 1 102 ? -7.594 -7.477 10.112 1.00 92.44 102 GLY A N 1
ATOM 752 C CA . GLY A 1 102 ? -8.765 -6.624 10.325 1.00 92.44 102 GLY A CA 1
ATOM 753 C C . GLY A 1 102 ? -8.455 -5.320 11.068 1.00 92.44 102 GLY A C 1
ATOM 754 O O . GLY A 1 102 ? -7.674 -5.304 12.019 1.00 92.44 102 GLY A O 1
ATOM 755 N N . VAL A 1 103 ? -9.178 -4.245 10.725 1.00 94.12 103 VAL A N 1
ATOM 756 C CA . VAL A 1 103 ? -9.040 -2.906 11.339 1.00 94.12 103 VAL A CA 1
ATOM 757 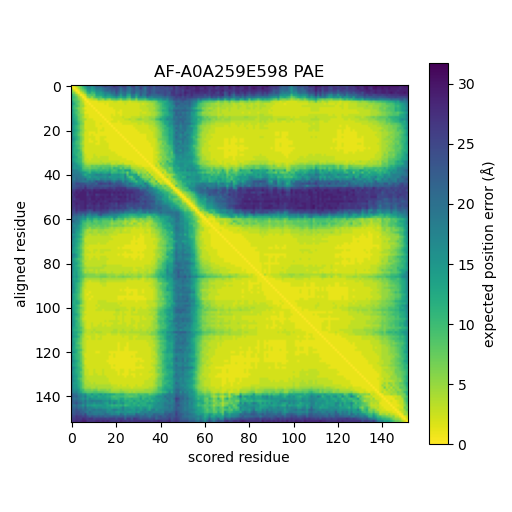C C . VAL A 1 103 ? -9.038 -2.952 12.868 1.00 94.12 103 VAL A C 1
ATOM 759 O O . VAL A 1 103 ? -8.199 -2.318 13.497 1.00 94.12 103 VAL A O 1
ATOM 762 N N . THR A 1 104 ? -9.926 -3.730 13.492 1.00 94.31 104 THR A N 1
ATOM 763 C CA . THR A 1 104 ? -9.997 -3.832 14.959 1.00 94.31 104 THR A CA 1
ATOM 764 C C . THR A 1 104 ? -8.710 -4.383 15.579 1.00 94.31 104 THR A C 1
ATOM 766 O O . THR A 1 104 ? -8.307 -3.944 16.655 1.00 94.31 104 THR A O 1
ATOM 769 N N . VAL A 1 105 ? -8.031 -5.316 14.912 1.00 95.00 105 VAL A N 1
ATOM 770 C CA . VAL A 1 105 ? -6.759 -5.865 15.402 1.00 95.00 105 VAL A CA 1
ATOM 771 C C . VAL A 1 105 ? -5.671 -4.794 15.323 1.00 95.00 105 VAL A C 1
ATOM 773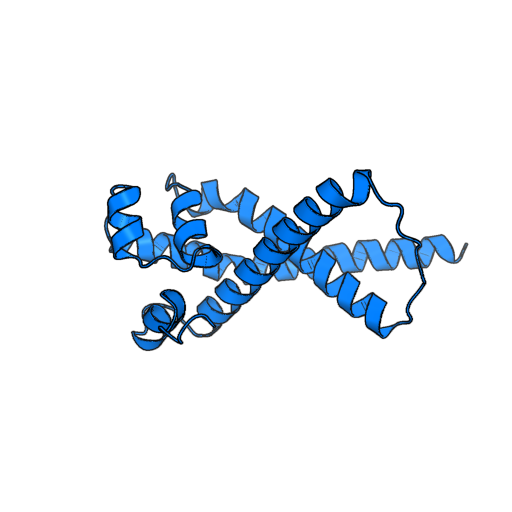 O O . VAL A 1 105 ? -5.017 -4.521 16.327 1.00 95.00 105 VAL A O 1
ATOM 776 N N . VAL A 1 106 ? -5.568 -4.096 14.189 1.00 96.00 106 VAL A N 1
ATOM 777 C CA . VAL A 1 106 ? -4.589 -3.014 13.981 1.00 96.00 106 VAL A CA 1
ATOM 778 C C . VAL A 1 106 ? -4.815 -1.849 14.948 1.00 96.00 106 VAL A C 1
ATOM 780 O O . VAL A 1 106 ? -3.864 -1.341 15.537 1.00 96.00 106 VAL A O 1
ATOM 783 N N . THR A 1 107 ? -6.073 -1.468 15.204 1.00 96.62 107 THR A N 1
ATOM 784 C CA . THR A 1 107 ? -6.393 -0.417 16.189 1.00 96.62 107 THR A CA 1
ATOM 785 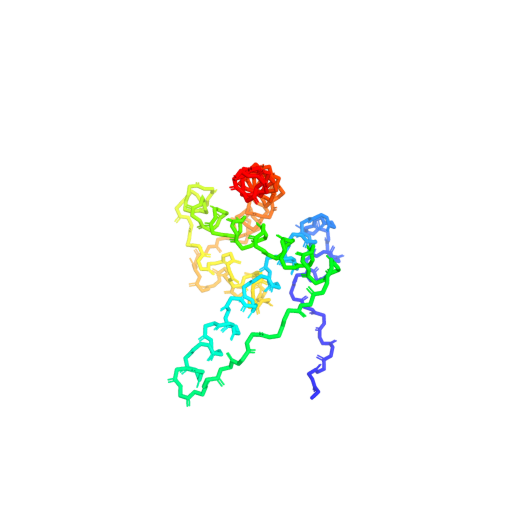C C . THR A 1 107 ? -5.883 -0.749 17.586 1.00 96.62 107 THR A C 1
ATOM 787 O O . THR A 1 107 ? -5.369 0.131 18.270 1.00 96.62 107 THR A O 1
ATOM 790 N N . ARG A 1 108 ? -5.983 -2.018 18.005 1.00 96.50 108 ARG A N 1
ATOM 791 C CA . ARG A 1 108 ? -5.502 -2.473 19.315 1.00 96.50 108 ARG A CA 1
ATOM 792 C C . ARG A 1 108 ? -3.979 -2.539 19.355 1.00 96.50 108 ARG A C 1
ATOM 794 O O . ARG A 1 108 ? -3.393 -2.051 20.315 1.00 96.50 108 ARG A O 1
ATOM 801 N N . ALA A 1 109 ? -3.357 -3.091 18.313 1.00 96.56 109 ALA A N 1
ATOM 802 C CA . ALA A 1 109 ? -1.905 -3.235 18.219 1.00 96.56 109 ALA A CA 1
ATOM 803 C C . ALA A 1 109 ? -1.179 -1.881 18.257 1.00 96.56 109 ALA A C 1
ATOM 805 O O . ALA A 1 109 ? -0.207 -1.727 18.989 1.00 96.56 109 ALA A O 1
ATOM 806 N N . HIS A 1 110 ? -1.694 -0.881 17.534 1.00 95.69 110 HIS A N 1
ATOM 807 C CA . HIS A 1 110 ? -1.061 0.441 17.420 1.00 95.69 110 HIS A CA 1
ATOM 808 C C . HIS A 1 110 ? -1.705 1.516 18.307 1.00 95.69 110 HIS A C 1
ATOM 810 O O . HIS A 1 110 ? -1.311 2.675 18.245 1.00 95.69 110 HIS A O 1
ATOM 816 N N . ARG A 1 111 ? -2.696 1.154 19.138 1.00 96.19 111 ARG A N 1
ATOM 817 C CA . ARG A 1 111 ? -3.461 2.076 20.007 1.00 96.19 111 ARG A CA 1
ATOM 818 C C . ARG A 1 111 ? -4.052 3.272 19.247 1.00 96.19 111 ARG A C 1
ATOM 820 O O . ARG A 1 111 ? -4.023 4.408 19.711 1.00 96.19 111 ARG A O 1
ATOM 827 N N . MET A 1 112 ? -4.605 3.008 18.067 1.00 96.00 112 MET A N 1
ATOM 828 C CA . MET A 1 112 ? -5.174 4.025 17.183 1.00 96.00 112 MET A CA 1
ATOM 829 C C . MET A 1 112 ? -6.695 3.921 17.132 1.00 96.00 112 MET A C 1
ATOM 831 O O . MET A 1 112 ? -7.255 2.828 17.085 1.00 96.00 112 MET A O 1
ATOM 835 N N . HIS A 1 113 ? -7.388 5.056 17.051 1.00 96.12 113 HIS A N 1
ATOM 836 C CA . HIS A 1 113 ? -8.829 5.053 16.804 1.00 96.12 113 HIS A CA 1
ATOM 837 C C . HIS A 1 113 ? -9.160 4.465 15.424 1.00 96.12 113 HIS A C 1
ATOM 839 O O . HIS A 1 113 ? -8.479 4.753 14.438 1.00 96.12 113 HIS A O 1
ATOM 845 N N . VAL A 1 114 ? -10.270 3.722 15.328 1.00 95.38 114 VAL A N 1
ATOM 846 C CA . VAL A 1 114 ? -10.769 3.107 14.077 1.00 95.38 114 VAL A CA 1
ATOM 847 C C . VAL A 1 114 ? -10.820 4.111 12.925 1.00 95.38 114 VAL A C 1
ATOM 849 O O . VAL A 1 114 ? -10.376 3.804 11.822 1.00 95.38 114 VAL A O 1
ATOM 852 N N . ARG A 1 115 ? -11.313 5.330 13.179 1.00 95.56 115 ARG A N 1
ATOM 853 C CA . ARG A 1 115 ? -11.382 6.397 12.169 1.00 95.56 115 ARG A CA 1
ATOM 854 C C . ARG A 1 115 ? -10.001 6.775 11.633 1.00 95.56 115 ARG A C 1
ATOM 856 O O . ARG A 1 115 ? -9.858 6.980 10.433 1.00 95.56 115 ARG A O 1
ATOM 863 N N . ARG A 1 116 ? -8.986 6.837 12.502 1.00 96.50 116 ARG A N 1
ATOM 864 C CA . ARG A 1 116 ? -7.609 7.139 12.098 1.00 96.50 116 ARG A CA 1
ATOM 865 C C . ARG A 1 116 ? -7.020 5.998 11.276 1.00 96.50 116 ARG A C 1
ATOM 867 O O . ARG A 1 116 ? -6.442 6.285 10.240 1.00 96.50 116 ARG A O 1
ATOM 874 N N . VAL A 1 117 ? -7.224 4.743 11.688 1.00 96.81 117 VAL A N 1
ATOM 875 C CA . VAL A 1 117 ? -6.768 3.553 10.941 1.00 96.81 117 VAL A CA 1
ATOM 876 C C . VAL A 1 117 ? -7.395 3.491 9.544 1.00 96.81 117 VAL A C 1
ATOM 878 O O . VAL A 1 117 ? -6.698 3.267 8.564 1.00 96.81 117 VAL A O 1
ATOM 881 N N . ARG A 1 118 ? -8.698 3.763 9.427 1.00 96.00 118 ARG A N 1
ATOM 882 C CA . ARG A 1 118 ? -9.372 3.833 8.120 1.00 96.00 118 ARG A CA 1
ATOM 883 C C . ARG A 1 118 ? -8.835 4.962 7.247 1.00 96.00 118 ARG A C 1
ATOM 885 O O . ARG A 1 118 ? -8.629 4.753 6.057 1.00 96.00 118 ARG A O 1
ATOM 892 N N . LYS A 1 119 ? -8.588 6.134 7.841 1.00 96.25 119 LYS A N 1
ATOM 893 C CA . LYS A 1 119 ? -8.016 7.273 7.123 1.00 96.25 119 LYS A CA 1
ATOM 894 C C . LYS A 1 119 ? -6.631 6.944 6.568 1.00 96.25 119 LYS A C 1
ATOM 896 O O . LYS A 1 119 ? -6.434 7.115 5.380 1.00 96.25 119 LYS A O 1
ATOM 901 N N . ILE A 1 120 ? -5.719 6.413 7.387 1.00 97.12 120 ILE A N 1
ATOM 902 C CA . ILE A 1 120 ? -4.366 6.077 6.913 1.00 97.12 120 ILE A CA 1
ATOM 903 C C . ILE A 1 120 ? -4.369 4.982 5.846 1.00 97.12 120 ILE A C 1
ATOM 905 O O . ILE A 1 120 ? -3.547 5.028 4.942 1.00 97.12 120 ILE A O 1
ATOM 909 N N . LEU A 1 121 ? -5.296 4.021 5.930 1.00 97.50 121 LEU A N 1
ATOM 910 C CA . LEU A 1 121 ? -5.463 3.012 4.889 1.00 97.50 121 LEU A CA 1
ATOM 911 C C . LEU A 1 121 ? -5.917 3.661 3.580 1.00 97.50 121 LEU A C 1
ATOM 913 O O . LEU A 1 121 ? -5.327 3.390 2.546 1.00 97.50 121 LEU A O 1
ATOM 917 N N . SER A 1 122 ? -6.929 4.530 3.637 1.00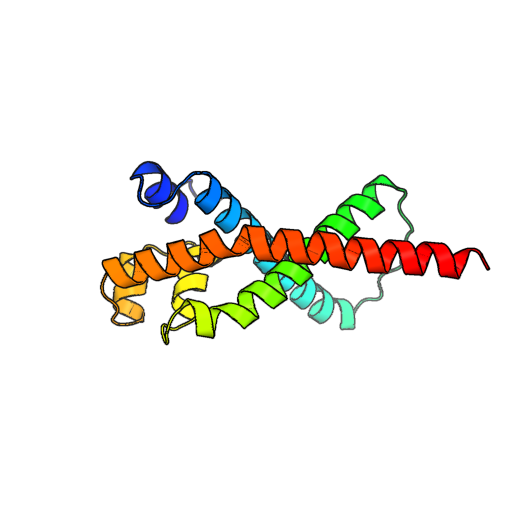 97.25 122 SER A N 1
ATOM 918 C CA . SER A 1 122 ? -7.454 5.216 2.448 1.00 97.25 122 SER A CA 1
ATOM 919 C C . SER A 1 122 ? -6.392 6.124 1.829 1.00 97.25 122 SER A C 1
ATOM 921 O O . SER A 1 122 ? -6.059 5.945 0.668 1.00 97.25 122 SER A O 1
ATOM 923 N N . ASP A 1 123 ? -5.773 7.000 2.632 1.00 97.25 123 ASP A N 1
ATOM 924 C CA . ASP A 1 123 ? -4.722 7.925 2.185 1.00 97.25 123 ASP A CA 1
ATOM 925 C C . ASP A 1 123 ? -3.551 7.158 1.528 1.00 97.25 123 ASP A C 1
ATOM 927 O O . ASP A 1 123 ? -3.010 7.587 0.510 1.00 97.25 123 ASP A O 1
ATOM 931 N N . ALA A 1 124 ? -3.173 5.996 2.077 1.00 97.81 124 ALA A N 1
ATOM 932 C CA . ALA A 1 124 ? -2.135 5.150 1.498 1.00 97.81 124 ALA A CA 1
ATOM 933 C C . ALA A 1 124 ? -2.568 4.491 0.176 1.00 97.81 124 ALA A C 1
ATOM 935 O O . ALA A 1 124 ? -1.779 4.458 -0.765 1.00 97.81 124 ALA A O 1
ATOM 936 N N . LEU A 1 125 ? -3.792 3.960 0.092 1.00 98.06 125 LEU A N 1
ATOM 937 C CA . LEU A 1 125 ? -4.300 3.310 -1.123 1.00 98.06 125 LEU A CA 1
ATOM 938 C C . LEU A 1 125 ? -4.541 4.320 -2.252 1.00 98.06 125 LEU A C 1
ATOM 940 O O . LEU A 1 125 ? -4.230 4.028 -3.402 1.00 98.06 125 LEU A O 1
ATOM 944 N N . ASP A 1 126 ? -5.013 5.520 -1.923 1.00 98.12 126 ASP A N 1
ATOM 945 C CA . ASP A 1 126 ? -5.274 6.591 -2.889 1.00 98.12 126 ASP A CA 1
ATOM 946 C C . ASP A 1 126 ? -3.980 7.174 -3.481 1.00 98.12 126 ASP A C 1
ATOM 948 O O . ASP A 1 126 ? -3.982 7.677 -4.603 1.00 98.12 126 ASP A O 1
ATOM 952 N N . ALA A 1 127 ? -2.855 7.073 -2.765 1.00 97.88 127 ALA A N 1
ATOM 953 C CA . ALA A 1 127 ? -1.549 7.493 -3.271 1.00 97.88 127 ALA A CA 1
ATOM 954 C C . ALA A 1 127 ? -0.944 6.506 -4.288 1.00 97.88 127 ALA A C 1
ATOM 956 O O . ALA A 1 127 ? -0.098 6.894 -5.096 1.00 97.88 127 ALA A O 1
ATOM 957 N N . TRP A 1 128 ? -1.354 5.232 -4.264 1.00 97.88 128 TRP A N 1
ATOM 958 C CA . TRP A 1 128 ? -0.752 4.179 -5.089 1.00 97.88 128 TRP A CA 1
ATOM 959 C C . TRP A 1 128 ? -0.768 4.474 -6.597 1.00 97.88 128 TRP A C 1
ATOM 961 O O . TRP A 1 128 ? 0.302 4.395 -7.206 1.00 97.88 128 TRP A O 1
ATOM 971 N N . PRO A 1 129 ? -1.902 4.870 -7.218 1.00 97.44 129 PRO A N 1
ATOM 972 C CA . PRO A 1 129 ? -1.941 5.113 -8.655 1.00 97.44 129 PRO A CA 1
ATOM 973 C C . PRO A 1 129 ? -0.929 6.167 -9.102 1.00 97.44 129 PRO A C 1
ATOM 975 O O . PRO A 1 129 ? -0.267 5.965 -10.113 1.00 97.44 129 PRO A O 1
ATOM 978 N N . ALA A 1 130 ? -0.763 7.257 -8.347 1.00 97.31 130 ALA A N 1
ATOM 979 C CA . ALA A 1 130 ? 0.196 8.308 -8.687 1.00 97.31 130 ALA A CA 1
ATOM 980 C C . ALA A 1 130 ? 1.633 7.764 -8.741 1.00 97.31 130 ALA A C 1
ATOM 982 O O . ALA A 1 130 ? 2.325 7.948 -9.739 1.00 97.31 130 ALA A O 1
ATOM 983 N N . HIS A 1 131 ? 2.046 6.997 -7.728 1.00 97.50 131 HIS A N 1
ATOM 984 C CA . HIS A 1 131 ? 3.371 6.374 -7.713 1.00 97.50 131 HIS A CA 1
ATOM 985 C C . HIS A 1 131 ? 3.564 5.337 -8.823 1.00 97.50 131 HIS A C 1
ATOM 987 O O . HIS A 1 131 ? 4.667 5.218 -9.361 1.00 97.50 131 HIS A O 1
ATOM 993 N N . LEU A 1 132 ? 2.510 4.598 -9.181 1.00 94.94 132 LEU A N 1
ATOM 994 C CA . LEU A 1 132 ? 2.553 3.661 -10.298 1.00 94.94 132 LEU A CA 1
ATOM 995 C C . LEU A 1 132 ? 2.713 4.392 -11.636 1.00 94.94 132 LEU A C 1
ATOM 997 O O . LEU A 1 132 ? 3.557 4.003 -12.440 1.00 94.94 132 LEU A O 1
ATOM 1001 N N . TRP A 1 133 ? 1.962 5.471 -11.859 1.00 95.19 133 TRP A N 1
ATOM 1002 C CA . TRP A 1 133 ? 2.083 6.302 -13.060 1.00 95.19 133 TRP A CA 1
ATOM 1003 C C . TRP A 1 133 ? 3.471 6.929 -13.195 1.00 95.19 133 TRP A C 1
ATOM 1005 O O . TRP A 1 133 ? 4.047 6.901 -14.284 1.00 95.19 133 TRP A O 1
ATOM 1015 N N . ASP A 1 134 ? 4.038 7.438 -12.103 1.00 93.50 134 ASP A N 1
ATOM 1016 C CA . ASP A 1 134 ? 5.396 7.987 -12.103 1.00 93.50 134 ASP A CA 1
ATOM 1017 C C . ASP A 1 134 ? 6.438 6.917 -12.452 1.00 93.50 134 ASP A C 1
ATOM 1019 O O . ASP A 1 134 ? 7.342 7.160 -13.251 1.00 93.50 134 ASP A O 1
ATOM 1023 N N . ALA A 1 135 ? 6.295 5.706 -11.902 1.00 91.88 135 ALA A N 1
ATOM 1024 C CA . ALA A 1 135 ? 7.190 4.594 -12.207 1.00 91.88 135 ALA A CA 1
ATOM 1025 C C . ALA A 1 135 ? 7.071 4.120 -13.662 1.00 91.88 135 ALA A C 1
ATOM 1027 O O . ALA A 1 135 ? 8.083 3.805 -14.283 1.00 91.88 135 ALA A O 1
ATOM 1028 N N . VAL A 1 136 ? 5.855 4.089 -14.222 1.00 91.19 136 VAL A N 1
ATOM 1029 C CA . VAL A 1 136 ? 5.636 3.779 -15.644 1.00 91.19 136 VAL A CA 1
ATOM 1030 C C . VAL A 1 136 ? 6.413 4.765 -16.514 1.00 91.19 136 VAL A C 1
ATOM 1032 O O . VAL A 1 136 ? 7.215 4.331 -17.334 1.00 91.19 136 VAL A O 1
ATOM 1035 N N . ARG A 1 137 ? 6.251 6.073 -16.278 1.00 88.62 137 ARG A N 1
ATOM 1036 C CA . ARG A 1 137 ? 6.904 7.127 -17.072 1.00 88.62 137 ARG A CA 1
ATOM 1037 C C . ARG A 1 137 ? 8.428 7.042 -17.044 1.00 88.62 137 ARG A C 1
ATOM 1039 O O . ARG A 1 137 ? 9.064 7.186 -18.081 1.00 88.62 137 ARG A O 1
ATOM 1046 N N . GLU A 1 138 ? 9.006 6.816 -15.874 1.00 86.81 138 GLU A N 1
ATOM 1047 C CA . GLU A 1 138 ? 10.461 6.772 -15.719 1.00 86.81 138 GLU A CA 1
ATOM 1048 C C . GLU A 1 138 ? 11.087 5.504 -16.285 1.00 86.81 138 GLU A C 1
ATOM 1050 O O . GLU A 1 138 ? 12.110 5.560 -16.964 1.00 86.81 138 GLU A O 1
ATOM 1055 N N . VAL A 1 139 ? 10.485 4.346 -16.012 1.00 83.75 139 VAL A N 1
ATOM 1056 C CA . VAL A 1 139 ? 10.996 3.080 -16.542 1.00 83.75 139 VAL A CA 1
ATOM 1057 C C . VAL A 1 139 ? 10.854 3.055 -18.065 1.00 83.75 139 VAL A C 1
ATOM 1059 O O . VAL A 1 139 ? 11.726 2.510 -18.738 1.00 83.75 139 VAL A O 1
ATOM 1062 N N . ASP A 1 140 ? 9.816 3.686 -18.622 1.00 81.06 140 ASP A N 1
ATOM 1063 C CA . ASP A 1 140 ? 9.686 3.892 -20.067 1.00 81.06 140 ASP A CA 1
ATOM 1064 C C . ASP A 1 140 ? 10.833 4.726 -20.632 1.00 81.06 140 ASP A C 1
ATOM 1066 O O . ASP A 1 140 ? 11.454 4.321 -21.614 1.00 81.06 140 ASP A O 1
ATOM 1070 N N . GLU A 1 141 ? 11.168 5.845 -19.991 1.00 72.00 141 GLU A N 1
ATOM 1071 C CA . GLU A 1 141 ? 12.298 6.688 -20.388 1.00 72.00 141 GLU A CA 1
ATOM 1072 C C . GLU A 1 141 ? 13.632 5.928 -20.324 1.00 72.00 141 GLU A C 1
ATOM 1074 O O . GLU A 1 141 ? 14.372 5.894 -21.308 1.00 72.00 141 GLU A O 1
ATOM 1079 N N . ALA A 1 142 ? 13.914 5.244 -19.212 1.00 73.19 142 ALA A N 1
ATOM 1080 C CA . ALA A 1 142 ? 15.129 4.447 -19.053 1.00 73.19 142 ALA A CA 1
ATOM 1081 C C . ALA A 1 142 ? 15.223 3.319 -20.096 1.00 73.19 142 ALA A C 1
ATOM 1083 O O . ALA A 1 142 ? 16.295 3.058 -20.645 1.00 73.19 142 ALA A O 1
ATOM 1084 N N . THR A 1 143 ? 14.095 2.674 -20.407 1.00 73.00 143 THR A N 1
ATOM 1085 C CA . THR A 1 143 ? 14.023 1.616 -21.425 1.00 73.00 143 THR A CA 1
ATOM 1086 C C . THR A 1 143 ? 14.274 2.174 -22.824 1.00 73.00 143 THR A C 1
ATOM 1088 O O . THR A 1 143 ? 15.038 1.585 -23.587 1.00 73.00 143 THR A O 1
ATOM 1091 N N . LEU A 1 144 ? 13.687 3.328 -23.162 1.00 68.88 144 LEU A N 1
ATOM 1092 C CA . LEU A 1 144 ? 13.936 4.013 -24.432 1.00 68.88 144 LEU A CA 1
ATOM 1093 C C . LEU A 1 144 ? 15.414 4.402 -24.581 1.00 68.88 144 LEU A C 1
ATOM 1095 O O . LEU A 1 144 ? 15.995 4.176 -25.641 1.00 68.88 144 LEU A O 1
ATOM 1099 N N . MET A 1 145 ? 16.040 4.922 -23.522 1.00 71.81 145 MET A N 1
ATOM 1100 C CA . MET A 1 145 ? 17.465 5.270 -23.527 1.00 71.81 145 MET A CA 1
ATOM 1101 C C . MET A 1 145 ? 18.368 4.042 -23.708 1.00 71.81 145 MET A C 1
ATOM 1103 O O . MET A 1 145 ? 19.318 4.094 -24.486 1.00 71.81 145 MET A O 1
ATOM 1107 N N . ALA A 1 146 ? 18.063 2.927 -23.037 1.00 71.50 146 ALA A N 1
ATOM 1108 C CA . ALA A 1 146 ? 18.808 1.676 -23.189 1.00 71.50 146 ALA A CA 1
ATOM 1109 C C . ALA A 1 146 ? 18.657 1.066 -24.596 1.00 71.50 146 ALA A C 1
ATOM 1111 O O . ALA A 1 146 ? 19.620 0.549 -25.159 1.00 71.50 146 ALA A O 1
ATOM 1112 N N . ALA A 1 147 ? 17.466 1.159 -25.196 1.00 67.12 147 ALA A N 1
ATOM 1113 C CA . ALA A 1 147 ? 17.242 0.714 -26.570 1.00 67.12 147 ALA A CA 1
ATOM 1114 C C . ALA A 1 147 ? 18.017 1.572 -27.586 1.00 67.12 147 ALA A C 1
ATOM 1116 O O . ALA A 1 147 ? 18.551 1.045 -28.558 1.00 67.12 147 ALA A O 1
ATOM 1117 N N . GLN A 1 148 ? 18.116 2.884 -27.354 1.00 60.91 148 GLN A N 1
ATOM 1118 C CA . GLN A 1 148 ? 18.878 3.795 -28.214 1.00 60.91 148 GLN A CA 1
ATOM 1119 C C . GLN A 1 148 ? 20.398 3.608 -28.085 1.00 60.91 148 GLN A C 1
ATOM 1121 O O . GLN A 1 148 ? 21.104 3.754 -29.079 1.00 60.91 148 GLN A O 1
ATOM 1126 N N . SER A 1 149 ? 20.911 3.257 -26.901 1.00 68.19 149 SER A N 1
ATOM 1127 C CA . SER A 1 149 ? 22.348 3.036 -26.679 1.00 68.19 149 SER A CA 1
ATOM 1128 C C . SER A 1 149 ? 22.861 1.679 -27.174 1.00 68.19 149 SER A C 1
ATOM 1130 O O . SER A 1 149 ? 24.055 1.550 -27.413 1.00 68.19 149 SER A O 1
ATOM 1132 N N . GLY A 1 150 ? 21.984 0.687 -27.365 1.00 53.53 150 GLY A N 1
ATOM 1133 C CA . GLY A 1 150 ? 22.318 -0.597 -27.997 1.00 53.53 150 GLY A CA 1
ATOM 1134 C C . GLY A 1 150 ? 22.275 -0.593 -29.533 1.00 53.53 150 GLY A C 1
ATOM 1135 O O . GLY A 1 150 ? 22.550 -1.622 -30.146 1.00 53.53 150 GLY A O 1
ATOM 1136 N N . LEU A 1 151 ? 21.899 0.533 -30.152 1.00 50.91 151 LEU A N 1
ATOM 1137 C CA . LEU A 1 151 ? 21.802 0.716 -31.609 1.00 50.91 151 LEU A CA 1
ATOM 1138 C C . LEU A 1 151 ? 22.958 1.551 -32.206 1.00 50.91 151 LEU A C 1
ATOM 1140 O O . LEU A 1 151 ? 22.930 1.834 -33.405 1.00 50.91 151 LEU A O 1
ATOM 1144 N N . LEU A 1 152 ? 23.954 1.933 -31.397 1.00 40.78 152 LEU A N 1
ATOM 1145 C CA . LEU A 1 152 ? 25.209 2.583 -31.813 1.00 40.78 152 LEU A CA 1
ATOM 1146 C C . LEU A 1 152 ? 26.395 1.636 -31.607 1.00 40.78 152 LEU A C 1
ATOM 1148 O O . LEU A 1 152 ? 27.295 1.652 -32.476 1.00 40.78 152 LEU A O 1
#

Sequence (152 aa):
MRGKRQGALARLYASGAISIEQLGAALEIAAVVERIGSDVTVRTVSLETRVDQSMCGDGGFFEALGQVRREVAYGRWRAALPDLLAGAPVAAVLQLIVEDVGVTVVTRAHRMHVRRVRKILSDALDAWPAHLWDAVREVDEATLMAAQSGLL